Protein AF-A0A9E2NCY1-F1 (afdb_monomer_lite)

pLDDT: mean 86.8, std 9.33, range [48.56, 97.88]

Foldseek 3Di:
DQDQDDDDPPDDPVVVVVSVCCNVPVVVVCCCVPPVVPDDD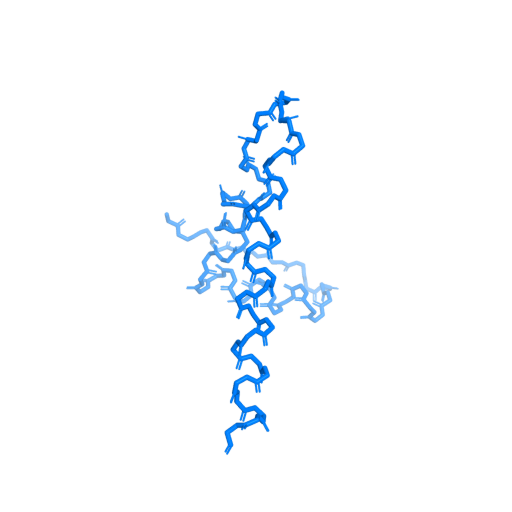PPDDPVVVVVVVVVVVVVVCVVVVVVVD

Sequence (69 aa):
MAEFKEISPNASTGEKVLNWVDNRFPLSKMYKEHLSEYYAPKNFNFFYFFGSLALLVLVIQIVTGIFLV

Radius of gyration: 18.7 Å; chains: 1; bounding box: 48×35×34 Å

Structure (mmCIF, N/CA/C/O backbone):
data_AF-A0A9E2NCY1-F1
#
_entry.id   AF-A0A9E2NCY1-F1
#
loop_
_atom_site.group_PDB
_atom_site.id
_atom_site.type_symbol
_atom_site.label_atom_id
_atom_site.label_alt_id
_atom_site.label_comp_id
_atom_site.label_asym_id
_atom_site.label_entity_id
_atom_site.label_seq_id
_atom_site.pdbx_PDB_ins_code
_atom_site.Cartn_x
_atom_site.Cartn_y
_atom_site.Cartn_z
_atom_site.occupancy
_atom_site.B_iso_or_equiv
_atom_site.auth_seq_id
_atom_site.auth_comp_id
_atom_site.auth_asym_id
_atom_site.auth_atom_id
_atom_site.pdbx_PDB_model_num
ATOM 1 N N . MET A 1 1 ? 12.524 19.264 -11.586 1.00 48.56 1 MET A N 1
ATOM 2 C CA . MET A 1 1 ? 13.529 18.745 -12.536 1.00 48.56 1 MET A CA 1
ATOM 3 C C . MET A 1 1 ? 13.932 17.371 -12.042 1.00 48.56 1 MET A C 1
ATOM 5 O O . MET A 1 1 ? 14.130 17.238 -10.840 1.00 48.56 1 MET A O 1
ATOM 9 N N . ALA A 1 2 ? 13.921 16.351 -12.901 1.00 56.16 2 ALA A N 1
ATOM 10 C CA . ALA A 1 2 ? 14.433 15.037 -12.525 1.00 56.16 2 ALA A CA 1
ATOM 11 C C . ALA A 1 2 ? 15.948 15.173 -12.325 1.00 56.16 2 ALA A C 1
ATOM 13 O O . ALA A 1 2 ? 16.654 15.599 -13.236 1.00 56.16 2 ALA A O 1
ATOM 14 N N . GLU A 1 3 ? 16.413 14.923 -11.108 1.00 64.94 3 GLU A N 1
ATOM 15 C CA . GLU A 1 3 ? 17.834 14.879 -10.789 1.00 64.94 3 GLU A CA 1
ATOM 16 C C . GLU A 1 3 ? 18.349 13.505 -11.216 1.00 64.94 3 GLU A C 1
ATOM 18 O O . GLU A 1 3 ? 17.845 12.488 -10.736 1.00 64.94 3 GLU A O 1
ATOM 23 N N . PHE A 1 4 ? 19.301 13.472 -12.150 1.00 68.56 4 PHE A N 1
ATOM 24 C CA . PHE A 1 4 ? 19.947 12.225 -12.540 1.00 68.56 4 PHE A CA 1
ATOM 25 C C . PHE A 1 4 ? 20.856 11.776 -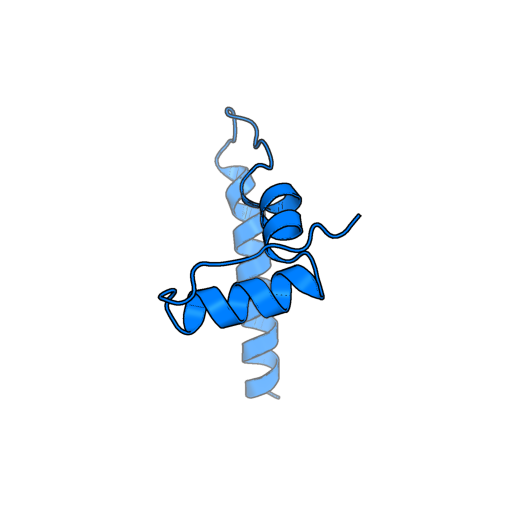11.405 1.00 68.56 4 PHE A C 1
ATOM 27 O O . PHE A 1 4 ? 21.875 12.403 -11.122 1.00 68.56 4 PHE A O 1
ATOM 34 N N . LYS A 1 5 ? 20.465 10.689 -10.749 1.00 73.62 5 LYS A N 1
ATOM 35 C CA . LYS A 1 5 ? 21.245 10.084 -9.680 1.00 73.62 5 LYS A CA 1
ATOM 36 C C . LYS A 1 5 ? 22.257 9.132 -10.309 1.00 73.62 5 LYS A C 1
ATOM 38 O O . LYS A 1 5 ? 21.901 8.220 -11.063 1.00 73.62 5 LYS A O 1
ATOM 43 N N . GLU A 1 6 ? 23.531 9.362 -10.025 1.00 78.44 6 GLU A N 1
ATOM 44 C CA . GLU A 1 6 ? 24.599 8.411 -10.316 1.00 78.44 6 GLU A CA 1
ATOM 45 C C . GLU A 1 6 ? 24.842 7.541 -9.084 1.00 78.44 6 GLU A C 1
ATOM 47 O O . GLU A 1 6 ? 24.817 8.014 -7.948 1.00 78.44 6 GLU A O 1
ATOM 52 N N . ILE A 1 7 ? 25.048 6.246 -9.304 1.00 82.19 7 ILE A N 1
ATOM 53 C CA . ILE A 1 7 ? 25.258 5.263 -8.238 1.00 82.19 7 ILE A CA 1
ATOM 54 C C . ILE A 1 7 ? 26.611 4.588 -8.407 1.00 82.19 7 ILE A C 1
ATOM 56 O O . ILE A 1 7 ? 27.137 4.483 -9.514 1.00 82.19 7 ILE A O 1
ATOM 60 N N . SER A 1 8 ? 27.159 4.095 -7.297 1.00 81.88 8 SER A N 1
ATOM 61 C CA . SER A 1 8 ? 28.448 3.406 -7.282 1.00 81.88 8 SER A CA 1
ATOM 62 C C . SER A 1 8 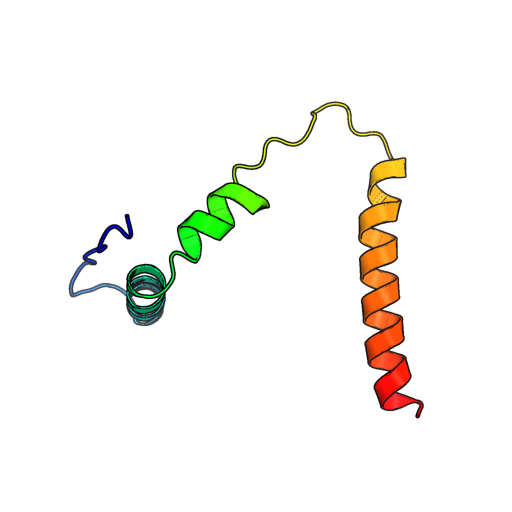? 28.489 2.234 -8.282 1.00 81.88 8 SER A C 1
ATOM 64 O O . SER A 1 8 ? 27.531 1.454 -8.351 1.00 81.88 8 SER A O 1
ATOM 66 N N . PRO A 1 9 ? 29.609 2.025 -9.001 1.00 77.81 9 PRO A N 1
ATOM 67 C CA . PRO A 1 9 ? 29.785 0.884 -9.905 1.00 77.81 9 PRO A CA 1
ATOM 68 C C . PRO A 1 9 ? 29.571 -0.478 -9.223 1.00 77.81 9 PRO A C 1
ATOM 70 O O . PRO A 1 9 ? 29.096 -1.425 -9.860 1.00 77.81 9 PRO A O 1
ATOM 73 N N . ASN A 1 10 ? 29.848 -0.555 -7.916 1.00 84.81 10 ASN A N 1
ATOM 74 C CA . ASN A 1 10 ? 29.722 -1.760 -7.090 1.00 84.81 10 ASN A CA 1
ATOM 75 C C . ASN A 1 10 ? 28.353 -1.899 -6.398 1.00 84.81 10 ASN A C 1
ATOM 77 O O . ASN A 1 10 ? 28.183 -2.795 -5.576 1.00 84.81 10 ASN A O 1
ATOM 81 N N . ALA A 1 11 ? 27.384 -1.030 -6.704 1.00 84.94 11 ALA A N 1
ATOM 82 C CA . ALA A 1 11 ? 26.037 -1.128 -6.150 1.00 84.94 11 ALA A CA 1
ATOM 83 C C . ALA A 1 11 ? 25.359 -2.451 -6.541 1.00 84.94 11 ALA A C 1
ATOM 85 O O . ALA A 1 11 ? 25.611 -3.014 -7.620 1.00 84.94 11 ALA A O 1
ATOM 86 N N . SER A 1 12 ? 24.476 -2.926 -5.665 1.00 89.50 12 SER A N 1
ATOM 87 C CA . SER A 1 12 ? 23.702 -4.141 -5.898 1.00 89.50 12 SER A CA 1
ATOM 88 C C . SER A 1 12 ? 22.788 -3.990 -7.119 1.00 89.50 12 SER A C 1
ATOM 90 O O . SER A 1 12 ? 22.406 -2.885 -7.518 1.00 89.50 12 SER A O 1
ATOM 92 N N . THR A 1 13 ? 22.396 -5.112 -7.725 1.00 87.94 13 THR A N 1
ATOM 93 C CA . THR A 1 13 ? 21.479 -5.105 -8.876 1.00 87.94 13 THR A CA 1
ATOM 94 C C . THR A 1 13 ? 20.163 -4.389 -8.551 1.00 87.94 13 THR A C 1
ATOM 96 O O . THR A 1 13 ? 19.634 -3.678 -9.401 1.00 87.94 13 THR A O 1
ATOM 99 N N . GLY A 1 14 ? 19.666 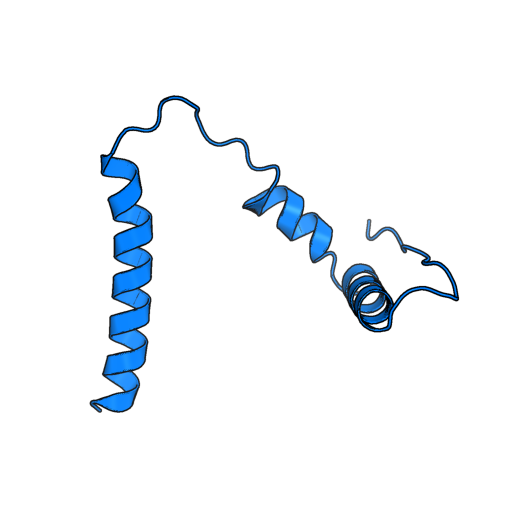-4.508 -7.313 1.00 87.62 14 GLY A N 1
ATOM 100 C CA . GLY A 1 14 ? 18.447 -3.828 -6.865 1.00 87.62 14 GLY A CA 1
ATOM 101 C C . GLY A 1 14 ? 18.581 -2.304 -6.852 1.00 87.62 14 GLY A C 1
ATOM 102 O O . GLY A 1 14 ? 17.720 -1.607 -7.383 1.00 87.62 14 GLY A O 1
ATOM 103 N N . GLU A 1 15 ? 19.690 -1.782 -6.331 1.00 86.69 15 GLU A N 1
ATOM 104 C CA . GLU A 1 15 ? 19.971 -0.338 -6.318 1.00 86.69 15 GLU A CA 1
ATOM 105 C C . GLU A 1 15 ? 20.165 0.214 -7.736 1.00 86.69 15 GLU A C 1
ATOM 107 O O . GLU A 1 15 ? 19.704 1.314 -8.045 1.00 86.69 15 GLU A O 1
ATOM 112 N N . LYS A 1 16 ? 20.774 -0.576 -8.630 1.00 87.56 16 LYS A N 1
ATOM 113 C CA . LYS A 1 16 ? 20.918 -0.237 -10.055 1.00 87.56 16 LYS A CA 1
ATOM 114 C C . LYS A 1 16 ? 19.582 -0.101 -10.769 1.00 87.56 16 LYS A C 1
ATOM 116 O O . LYS A 1 16 ? 19.385 0.862 -11.513 1.00 87.56 16 LYS A O 1
ATOM 121 N N . VAL A 1 17 ? 18.657 -1.022 -10.515 1.00 89.19 17 VAL A N 1
ATOM 122 C CA . VAL A 1 17 ? 17.301 -0.964 -11.073 1.00 89.19 17 VAL A CA 1
ATOM 123 C C . VAL A 1 17 ? 16.528 0.220 -10.496 1.00 89.19 17 VAL A C 1
ATOM 125 O O . VAL A 1 17 ? 15.948 0.984 -11.265 1.00 89.19 17 VAL A O 1
ATOM 128 N N . LEU A 1 18 ? 16.565 0.430 -9.177 1.00 87.31 18 LEU A N 1
ATOM 129 C CA . LEU A 1 18 ? 15.885 1.563 -8.542 1.00 87.31 18 LEU A CA 1
ATOM 130 C C . LEU A 1 18 ? 16.380 2.902 -9.106 1.00 87.31 18 LEU A C 1
ATOM 132 O O . LEU A 1 18 ? 15.570 3.761 -9.434 1.00 87.31 18 LEU A O 1
ATOM 136 N N . ASN A 1 19 ? 17.692 3.055 -9.293 1.00 88.06 19 ASN A N 1
ATOM 137 C CA . ASN A 1 19 ? 18.282 4.258 -9.874 1.00 88.06 19 ASN A CA 1
ATOM 138 C C . ASN A 1 19 ? 17.863 4.486 -11.335 1.00 88.06 19 ASN A C 1
ATOM 140 O O . ASN A 1 19 ? 17.546 5.602 -11.743 1.00 88.06 19 ASN A O 1
ATOM 144 N N . TRP A 1 20 ? 17.826 3.417 -12.135 1.00 87.75 20 TRP A N 1
ATOM 145 C CA . TRP A 1 20 ? 17.337 3.472 -13.515 1.00 87.75 20 TRP A CA 1
ATOM 146 C C . TRP A 1 20 ? 15.868 3.911 -13.592 1.00 87.75 20 TRP A C 1
ATOM 148 O O . TRP A 1 20 ? 15.510 4.653 -14.516 1.00 87.75 20 TRP A O 1
ATOM 158 N N . VAL A 1 21 ? 15.043 3.462 -12.635 1.00 88.69 21 VAL A N 1
ATOM 159 C CA . VAL A 1 21 ? 13.635 3.857 -12.506 1.00 88.69 21 VAL A CA 1
ATOM 160 C C . VAL A 1 21 ? 13.545 5.313 -12.073 1.00 88.69 21 VAL A C 1
ATOM 162 O O . VAL A 1 21 ? 12.919 6.085 -12.786 1.00 88.69 21 VAL A O 1
ATOM 165 N N . ASP A 1 22 ? 14.224 5.704 -10.992 1.00 87.50 22 ASP A N 1
ATOM 166 C CA . ASP A 1 22 ? 14.246 7.074 -10.457 1.00 87.50 22 ASP A CA 1
ATOM 167 C C . ASP A 1 22 ? 14.654 8.117 -11.514 1.00 87.50 22 ASP A C 1
ATOM 169 O O . ASP A 1 22 ? 14.078 9.205 -11.567 1.00 87.50 22 ASP A O 1
ATOM 173 N N . ASN A 1 23 ? 15.598 7.765 -12.393 1.00 86.88 23 ASN A N 1
ATOM 174 C CA . ASN A 1 23 ? 16.056 8.621 -13.491 1.00 86.88 23 ASN A CA 1
ATOM 175 C C . ASN A 1 23 ? 15.020 8.786 -14.624 1.00 86.88 23 ASN A C 1
ATOM 177 O O . ASN A 1 23 ? 15.122 9.727 -15.410 1.00 86.88 23 ASN A O 1
ATOM 181 N N . ARG A 1 24 ? 14.029 7.890 -14.740 1.00 85.62 24 ARG A N 1
ATOM 182 C CA . ARG A 1 24 ? 12.936 7.961 -15.739 1.00 85.62 24 ARG A CA 1
ATOM 183 C C . ARG A 1 24 ? 11.628 8.465 -15.151 1.00 85.62 24 ARG A C 1
ATOM 185 O O . ARG A 1 24 ? 10.880 9.176 -15.814 1.00 85.62 24 ARG A O 1
ATOM 192 N N . PHE A 1 25 ? 11.354 8.076 -13.918 1.00 85.38 25 PHE A N 1
ATOM 193 C CA . PHE A 1 25 ? 10.180 8.434 -13.154 1.00 85.38 25 PHE A CA 1
ATOM 194 C C . PHE A 1 25 ? 10.612 8.632 -11.700 1.00 85.38 25 PHE A C 1
ATOM 196 O O . PHE A 1 25 ? 11.186 7.706 -11.132 1.00 85.38 25 PHE A O 1
ATOM 203 N N . PRO A 1 26 ? 10.337 9.790 -11.074 1.00 85.62 26 PRO A N 1
ATOM 204 C CA . PRO A 1 26 ? 10.853 10.135 -9.748 1.00 85.62 26 PRO A CA 1
ATOM 205 C C . PRO A 1 26 ? 10.123 9.377 -8.621 1.00 85.62 26 PRO A C 1
ATOM 207 O O . PRO A 1 26 ? 9.504 9.978 -7.741 1.00 85.62 26 PRO A O 1
ATOM 210 N N . LEU A 1 27 ? 10.205 8.047 -8.637 1.00 86.44 27 LEU A N 1
ATOM 211 C CA . LEU A 1 27 ? 9.443 7.124 -7.799 1.00 86.44 27 LEU A CA 1
ATOM 212 C C . LEU A 1 27 ? 9.803 7.307 -6.323 1.00 86.44 27 LEU A C 1
ATOM 214 O O . LEU A 1 27 ? 8.918 7.518 -5.493 1.00 86.44 27 LEU A O 1
ATOM 218 N N . SER A 1 28 ? 11.097 7.344 -5.999 1.00 85.31 28 SER A N 1
ATOM 219 C CA . SER A 1 28 ? 11.554 7.538 -4.617 1.00 85.31 28 SER A CA 1
ATOM 220 C C . SER A 1 28 ? 11.198 8.919 -4.068 1.00 85.31 28 SER A C 1
ATOM 222 O O . SER A 1 28 ? 10.935 9.063 -2.877 1.00 85.31 28 SER A O 1
ATOM 224 N N . LYS A 1 29 ? 11.172 9.951 -4.922 1.00 85.12 29 LYS A N 1
ATOM 225 C CA . LYS A 1 29 ? 10.766 11.301 -4.511 1.00 85.12 29 LYS A CA 1
ATOM 226 C C . LYS A 1 29 ? 9.264 11.355 -4.235 1.00 85.12 29 LYS A C 1
ATOM 228 O O . LYS A 1 29 ? 8.870 11.842 -3.183 1.00 85.12 29 LYS A O 1
ATOM 233 N N . MET A 1 30 ? 8.442 10.810 -5.132 1.00 88.19 30 MET A N 1
ATOM 234 C CA . MET A 1 30 ? 6.994 10.747 -4.924 1.00 88.19 30 MET A CA 1
ATOM 235 C C . MET A 1 30 ? 6.637 9.945 -3.676 1.00 88.19 30 MET A C 1
ATOM 237 O O . MET A 1 30 ? 5.792 10.381 -2.897 1.00 88.19 30 MET A O 1
ATOM 241 N N . TYR A 1 31 ? 7.320 8.819 -3.457 1.00 87.06 31 TYR A N 1
ATOM 242 C CA . TYR A 1 31 ? 7.188 8.034 -2.235 1.00 87.06 31 TYR A CA 1
ATOM 243 C C . TYR A 1 31 ? 7.505 8.875 -0.994 1.00 87.06 31 TYR A C 1
ATOM 245 O O . TYR A 1 31 ? 6.737 8.871 -0.034 1.00 87.06 31 TYR A O 1
ATOM 253 N N . LYS A 1 32 ? 8.600 9.643 -1.020 1.00 84.75 32 LYS A N 1
ATOM 254 C CA . LYS A 1 32 ? 8.949 10.522 0.098 1.00 84.75 32 LYS A CA 1
ATOM 255 C C . LYS A 1 32 ? 7.883 11.570 0.374 1.00 84.75 32 LYS A C 1
ATOM 257 O O . LYS A 1 32 ? 7.421 11.672 1.503 1.00 84.75 32 LYS A O 1
ATOM 262 N N . GLU A 1 33 ? 7.454 12.286 -0.657 1.00 86.31 33 GLU A N 1
ATOM 263 C CA . GLU A 1 33 ? 6.484 13.377 -0.526 1.00 86.31 33 GLU A CA 1
ATOM 264 C C . GLU A 1 33 ? 5.098 12.900 -0.067 1.00 86.31 33 GLU A C 1
ATOM 266 O O . GLU A 1 33 ? 4.434 13.599 0.694 1.00 86.31 33 GLU A O 1
ATOM 271 N N . HIS A 1 34 ? 4.657 11.718 -0.507 1.00 84.44 34 HIS A N 1
ATOM 272 C CA . HIS A 1 34 ? 3.281 11.263 -0.276 1.00 84.44 34 HIS A CA 1
ATOM 273 C C . HIS A 1 34 ? 3.148 10.236 0.849 1.00 84.44 34 HIS A C 1
ATOM 275 O O . HIS A 1 34 ? 2.053 10.069 1.380 1.00 84.44 34 HIS A O 1
ATOM 281 N N . LEU A 1 35 ? 4.224 9.525 1.198 1.00 83.94 35 LEU A N 1
ATOM 282 C CA . LEU A 1 35 ? 4.161 8.415 2.151 1.00 83.94 35 LEU A CA 1
ATOM 283 C C . LEU A 1 35 ? 5.102 8.609 3.340 1.00 83.94 35 LEU A C 1
ATOM 285 O O . LEU A 1 35 ? 4.635 8.549 4.473 1.00 83.94 35 LEU A O 1
ATOM 289 N N . SER A 1 36 ? 6.406 8.831 3.127 1.00 81.44 36 SER A N 1
ATOM 290 C CA . SER A 1 36 ? 7.364 8.785 4.250 1.00 81.44 36 SER A CA 1
ATOM 291 C C . SER A 1 36 ? 7.556 10.106 4.990 1.00 81.44 36 SER A C 1
ATOM 293 O O . SER A 1 36 ? 7.751 10.099 6.201 1.00 81.44 36 SER A O 1
ATOM 295 N N . GLU A 1 37 ? 7.545 11.231 4.280 1.00 83.50 37 GLU A N 1
ATOM 296 C CA . GLU A 1 37 ? 7.719 12.573 4.855 1.00 83.50 37 GLU A CA 1
ATOM 297 C C . GLU A 1 37 ? 6.378 13.316 4.971 1.00 83.50 37 GLU A C 1
ATOM 299 O O . GLU A 1 37 ? 6.333 14.490 5.339 1.00 83.50 37 GLU A O 1
ATOM 304 N N . TYR A 1 38 ? 5.265 12.623 4.703 1.00 77.94 38 TYR A N 1
ATOM 305 C CA . TYR A 1 38 ? 3.933 13.165 4.918 1.00 77.94 38 TYR A CA 1
ATOM 306 C C . TYR A 1 38 ? 3.632 13.234 6.419 1.00 77.94 38 TYR A C 1
ATOM 308 O O . TYR A 1 38 ? 3.362 12.228 7.080 1.00 77.94 38 TYR A O 1
ATOM 316 N N . TYR A 1 39 ? 3.706 14.443 6.973 1.00 79.38 39 TYR A N 1
ATOM 317 C CA . TYR A 1 39 ? 3.493 14.683 8.396 1.00 79.38 39 TYR A CA 1
ATOM 318 C C . TYR A 1 39 ? 2.054 14.373 8.805 1.00 79.38 39 TYR A C 1
ATOM 320 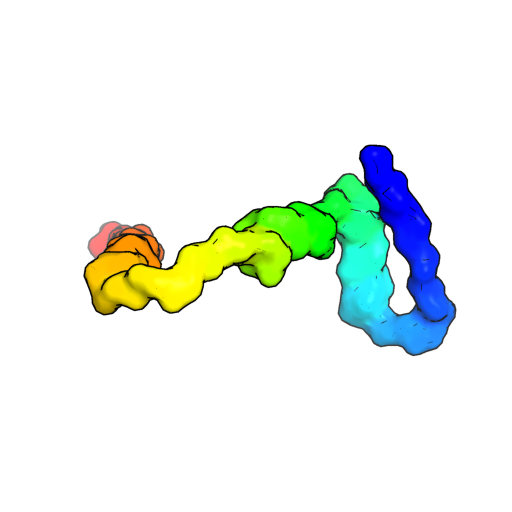O O . TYR A 1 39 ? 1.118 15.115 8.508 1.00 79.38 39 TYR A O 1
ATOM 328 N N . ALA A 1 40 ? 1.899 13.292 9.559 1.00 83.44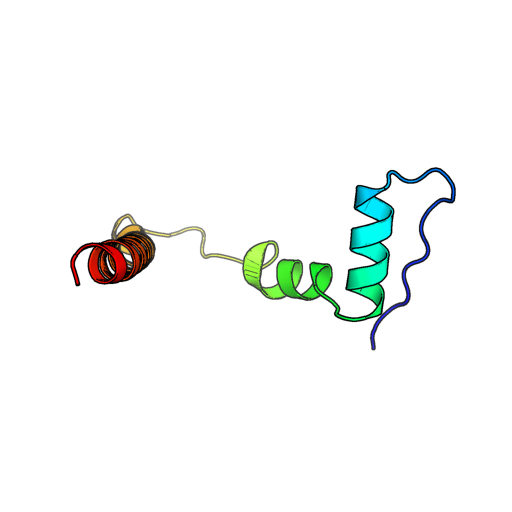 40 ALA A N 1
ATOM 329 C CA . ALA A 1 40 ? 0.626 12.890 10.121 1.00 83.44 40 ALA A CA 1
ATOM 330 C C . ALA A 1 40 ? 0.450 13.497 11.540 1.00 83.44 40 ALA A C 1
ATOM 332 O O . ALA A 1 40 ? 1.405 13.496 12.327 1.00 83.44 40 ALA A O 1
ATOM 333 N N . PRO A 1 41 ? -0.733 14.043 11.891 1.00 84.31 41 PRO A N 1
ATOM 334 C CA . PRO A 1 41 ? -1.003 14.604 13.217 1.00 84.31 41 PRO A CA 1
ATOM 335 C C . PRO A 1 41 ? -0.686 13.641 14.370 1.00 84.31 41 PRO A C 1
ATOM 337 O O . PRO A 1 41 ? -1.054 12.475 14.346 1.00 84.31 41 PRO A O 1
ATOM 340 N N . LYS A 1 42 ? -0.042 14.123 15.439 1.00 82.62 42 LYS A N 1
ATOM 341 C CA . LYS A 1 42 ? 0.328 13.268 16.588 1.00 82.62 42 LYS A CA 1
ATOM 342 C C . LYS A 1 42 ? -0.856 12.872 17.484 1.00 82.62 42 LYS A C 1
ATOM 344 O O . LYS A 1 42 ? -0.705 12.009 18.339 1.00 82.62 42 LYS A O 1
ATOM 349 N N . ASN A 1 43 ? -2.015 13.507 17.317 1.00 88.69 43 ASN A N 1
ATOM 350 C CA . ASN A 1 43 ? -3.214 13.344 18.144 1.00 88.69 43 ASN A CA 1
ATOM 351 C C . ASN A 1 43 ? -4.296 12.464 17.487 1.00 88.69 43 ASN A C 1
ATOM 353 O O . ASN A 1 43 ? -5.487 12.691 17.711 1.00 88.69 43 ASN A O 1
ATOM 357 N N . PHE A 1 44 ? -3.913 11.479 16.669 1.00 88.00 44 PHE A N 1
ATOM 358 C CA . PHE A 1 44 ? -4.878 10.537 16.103 1.00 88.00 44 PHE A CA 1
ATOM 359 C C . PHE A 1 44 ? -5.629 9.777 17.195 1.00 88.00 44 PHE A C 1
ATOM 361 O O . PHE A 1 44 ? -5.042 9.264 18.146 1.00 88.00 44 PHE A O 1
ATOM 368 N N . ASN A 1 45 ? -6.943 9.674 17.020 1.00 89.00 45 ASN A N 1
ATOM 369 C CA . ASN A 1 45 ? -7.777 8.796 17.825 1.00 89.00 45 ASN A CA 1
ATOM 370 C C . ASN A 1 45 ? -7.970 7.440 17.122 1.00 89.00 45 ASN A C 1
ATOM 372 O O . ASN A 1 45 ? -7.635 7.263 15.950 1.00 89.00 45 ASN A O 1
ATOM 376 N N . PHE A 1 46 ? -8.552 6.485 17.842 1.00 91.25 46 PHE A N 1
ATOM 377 C CA . PHE A 1 46 ? -8.794 5.134 17.338 1.00 91.25 46 PHE A CA 1
ATOM 378 C C . PHE A 1 46 ? -9.651 5.088 16.056 1.00 91.25 46 PHE A C 1
ATOM 380 O O . PHE A 1 46 ? -9.474 4.201 15.225 1.00 91.25 46 PHE A O 1
ATOM 387 N N . PHE A 1 47 ? -10.552 6.048 15.831 1.00 93.00 47 PHE A N 1
ATOM 388 C CA . PHE A 1 47 ? -11.462 5.999 14.684 1.00 93.00 47 PHE A CA 1
ATOM 389 C C . PHE A 1 47 ? -10.760 6.164 13.329 1.00 93.00 47 PHE A C 1
ATOM 391 O O . PHE A 1 47 ? -11.284 5.705 12.316 1.00 93.00 47 PHE A O 1
ATOM 398 N N . TYR A 1 48 ? -9.557 6.741 13.293 1.00 89.12 48 TYR A N 1
ATOM 399 C CA . TYR A 1 48 ? -8.786 6.872 12.053 1.00 89.12 48 TYR A CA 1
ATOM 400 C C . TYR A 1 48 ? -8.350 5.518 11.463 1.00 89.12 48 TYR A C 1
ATOM 402 O O . TYR A 1 48 ? -8.105 5.436 10.259 1.00 89.12 48 TYR A O 1
ATOM 410 N N . PHE A 1 49 ? -8.340 4.436 12.254 1.00 91.25 49 PHE A N 1
ATOM 411 C CA . PHE A 1 49 ? -8.092 3.084 11.741 1.00 91.25 49 PHE A CA 1
ATOM 412 C C . PHE A 1 49 ? -9.214 2.570 10.829 1.00 91.25 49 PHE A C 1
ATOM 414 O O . PHE A 1 49 ? -8.953 1.770 9.934 1.00 91.25 49 PHE A O 1
ATOM 421 N N . PHE A 1 50 ? -10.457 3.040 10.982 1.00 95.94 50 PHE A N 1
ATOM 422 C CA . PHE A 1 50 ? -11.557 2.571 10.131 1.00 95.94 50 PHE A CA 1
ATOM 423 C C . PHE A 1 50 ? -11.376 2.948 8.656 1.00 95.94 50 PHE A C 1
ATOM 425 O O . PHE A 1 50 ? -11.856 2.222 7.789 1.00 95.94 50 PHE A O 1
ATOM 432 N N . GLY A 1 51 ? -10.636 4.020 8.353 1.00 92.50 51 GLY A N 1
ATOM 433 C CA . GLY A 1 51 ? -10.292 4.372 6.975 1.00 92.50 51 GLY A CA 1
ATOM 434 C C . GLY A 1 51 ? -9.411 3.315 6.297 1.00 92.50 51 GLY A C 1
ATOM 435 O O . GLY A 1 51 ? -9.719 2.872 5.191 1.00 92.50 51 GLY A O 1
ATOM 436 N N . SER A 1 52 ? -8.350 2.851 6.969 1.00 93.00 52 SER A N 1
ATOM 437 C CA . SER A 1 52 ? -7.487 1.791 6.426 1.00 93.00 52 SER A CA 1
ATOM 438 C C . SER A 1 52 ? -8.186 0.430 6.409 1.00 93.00 52 SER A C 1
ATOM 440 O O . SER A 1 52 ? -8.003 -0.336 5.462 1.00 93.00 52 SER A O 1
ATOM 442 N N . LEU A 1 53 ? -9.049 0.150 7.393 1.00 96.44 53 LEU A N 1
ATOM 443 C CA . LEU A 1 53 ? -9.897 -1.046 7.389 1.00 96.44 53 LEU A CA 1
ATOM 444 C C . LEU A 1 53 ? -10.884 -1.046 6.213 1.00 96.44 53 LEU A C 1
ATOM 446 O O . LEU A 1 53 ? -11.063 -2.085 5.584 1.00 96.44 53 LEU A O 1
ATOM 450 N N . ALA A 1 54 ? -11.482 0.096 5.863 1.00 97.06 54 ALA A N 1
ATOM 451 C CA . ALA A 1 54 ? -12.360 0.201 4.697 1.00 97.06 54 ALA A CA 1
ATOM 452 C C . ALA A 1 54 ? -11.608 -0.082 3.385 1.00 97.06 54 ALA A C 1
ATOM 454 O O . ALA A 1 54 ? -12.128 -0.786 2.519 1.00 97.06 54 ALA A O 1
ATOM 455 N N . LEU A 1 55 ? -10.364 0.399 3.258 1.00 97.06 55 LEU A N 1
ATOM 456 C CA . LEU A 1 55 ? -9.506 0.090 2.110 1.00 97.06 55 LEU A CA 1
ATOM 457 C C . LEU A 1 55 ? -9.172 -1.407 2.042 1.00 97.06 55 LEU A C 1
ATOM 459 O O . LEU A 1 55 ? -9.245 -2.002 0.968 1.00 97.06 55 LEU A O 1
ATOM 463 N N . LEU A 1 56 ? -8.863 -2.035 3.179 1.00 97.12 56 LEU A N 1
ATOM 464 C CA . LEU A 1 56 ? -8.632 -3.480 3.246 1.00 97.12 56 LEU A CA 1
ATOM 465 C C . LEU A 1 56 ? -9.875 -4.270 2.814 1.00 97.12 56 LEU A C 1
ATOM 467 O O . LEU A 1 56 ? -9.771 -5.172 1.985 1.00 97.12 56 LEU A O 1
ATOM 471 N N . VAL A 1 57 ? -11.051 -3.915 3.340 1.00 97.75 57 VAL A N 1
ATOM 472 C CA . VAL A 1 57 ? -12.320 -4.552 2.962 1.00 97.75 57 VAL A CA 1
ATOM 473 C C . VAL A 1 57 ? -12.583 -4.384 1.467 1.00 97.75 57 VAL A C 1
ATOM 475 O O . VAL A 1 57 ? -12.949 -5.360 0.822 1.00 97.75 57 VAL A O 1
ATOM 478 N N . LEU A 1 58 ? -12.344 -3.200 0.894 1.00 97.75 58 LEU A N 1
ATOM 479 C CA . LEU A 1 58 ? -12.492 -2.966 -0.544 1.00 97.75 58 LEU A CA 1
ATOM 480 C C . LEU A 1 58 ? -11.615 -3.915 -1.372 1.00 97.75 58 LEU A C 1
ATOM 482 O O . LEU A 1 58 ? -12.107 -4.534 -2.314 1.00 97.75 58 LEU A O 1
ATOM 486 N N . VAL A 1 59 ? -10.337 -4.061 -1.013 1.00 97.81 59 VAL A N 1
ATOM 487 C CA . VAL A 1 59 ? -9.430 -4.993 -1.702 1.00 97.81 59 VAL A CA 1
ATOM 488 C C . VAL A 1 59 ? -9.945 -6.424 -1.589 1.00 97.81 59 VAL A C 1
ATOM 490 O O . VAL A 1 59 ? -10.000 -7.123 -2.598 1.00 97.81 59 VAL A O 1
ATOM 493 N N . ILE A 1 60 ? -10.384 -6.845 -0.398 1.00 97.81 60 ILE A N 1
ATOM 494 C CA . ILE A 1 60 ? -10.969 -8.176 -0.201 1.00 97.81 60 ILE A CA 1
ATOM 495 C C . ILE A 1 60 ? -12.181 -8.361 -1.115 1.00 97.81 60 ILE A C 1
ATOM 497 O O . ILE A 1 60 ? -12.221 -9.352 -1.831 1.00 97.81 60 ILE A O 1
ATOM 501 N N . GLN A 1 61 ? -13.116 -7.407 -1.150 1.00 97.06 61 GLN A N 1
ATOM 502 C CA . GLN A 1 61 ? -14.312 -7.479 -1.995 1.00 97.06 61 GLN A CA 1
ATOM 503 C C . GLN A 1 61 ? -13.975 -7.596 -3.484 1.00 97.06 61 GLN A C 1
ATOM 505 O O . GLN A 1 61 ? -14.593 -8.402 -4.175 1.00 97.06 61 GLN A O 1
ATOM 510 N N . ILE A 1 62 ? -12.986 -6.844 -3.979 1.00 97.56 62 ILE A N 1
ATOM 511 C CA . ILE A 1 62 ? -12.538 -6.941 -5.377 1.00 97.56 62 ILE A CA 1
ATOM 512 C C . ILE A 1 62 ? -11.957 -8.329 -5.652 1.00 97.56 62 ILE A C 1
ATOM 514 O O . ILE A 1 62 ? -12.358 -8.986 -6.610 1.00 97.56 62 ILE A O 1
ATOM 518 N N . VAL A 1 63 ? -11.037 -8.792 -4.803 1.00 97.88 63 VAL A N 1
ATOM 519 C CA . VAL A 1 63 ? -10.372 -10.090 -4.969 1.00 97.88 63 VAL A CA 1
ATOM 520 C C . VAL A 1 63 ? -11.398 -11.221 -4.920 1.00 97.88 63 VAL A C 1
ATOM 522 O O . VAL A 1 63 ? -11.467 -12.023 -5.847 1.00 97.88 63 VAL A O 1
ATOM 525 N N . THR A 1 64 ? -12.244 -11.269 -3.888 1.00 97.56 64 THR A N 1
ATOM 526 C CA . THR A 1 64 ? -13.283 -12.300 -3.772 1.00 97.56 64 THR A CA 1
ATOM 527 C C . THR A 1 64 ? -14.328 -12.181 -4.870 1.00 97.56 64 THR A C 1
ATOM 529 O O . THR A 1 64 ? -14.792 -13.201 -5.356 1.00 97.56 64 THR A O 1
ATOM 532 N N . GLY A 1 65 ? -14.675 -10.966 -5.297 1.00 97.00 65 GLY A N 1
ATOM 533 C CA . GLY A 1 65 ? -15.601 -10.745 -6.404 1.00 97.00 65 GLY A CA 1
ATOM 534 C C . GLY A 1 65 ? -15.083 -11.326 -7.718 1.00 97.00 65 GLY A C 1
ATOM 535 O O . GLY A 1 65 ? -15.854 -11.932 -8.445 1.00 97.00 65 GLY A O 1
ATOM 536 N N . ILE A 1 66 ? -13.778 -11.225 -7.995 1.00 96.38 66 ILE A N 1
ATOM 537 C CA . ILE A 1 66 ? -13.167 -11.846 -9.182 1.00 96.38 66 ILE A CA 1
ATOM 538 C C . ILE A 1 66 ? -13.228 -13.380 -9.112 1.00 96.38 66 ILE A C 1
ATOM 540 O O . ILE A 1 66 ? -13.451 -14.018 -10.134 1.00 96.38 66 ILE A O 1
ATOM 544 N N . PHE A 1 67 ? -13.014 -13.975 -7.935 1.00 95.19 67 PHE A N 1
ATOM 545 C CA . PHE A 1 67 ? -12.989 -15.436 -7.776 1.00 95.19 67 PHE A CA 1
ATOM 546 C C . PHE A 1 67 ? -14.369 -16.088 -7.631 1.00 95.19 67 PHE A C 1
ATOM 548 O O . PHE A 1 67 ? -14.487 -17.290 -7.857 1.00 95.19 67 PHE A O 1
ATOM 555 N N . LEU A 1 68 ? -15.376 -15.335 -7.184 1.00 92.12 68 LEU A N 1
ATOM 556 C CA . LEU A 1 68 ? -16.732 -15.830 -6.921 1.00 92.12 68 LEU A CA 1
ATOM 557 C C . LEU A 1 68 ? -17.743 -15.452 -8.020 1.00 92.12 68 LEU A C 1
ATOM 559 O O . LEU A 1 68 ? -18.913 -15.816 -7.895 1.00 92.12 68 LEU A O 1
ATOM 563 N N . VAL A 1 69 ? -17.306 -14.720 -9.053 1.00 70.44 69 VAL A N 1
ATOM 564 C CA . VAL A 1 69 ? -17.993 -14.607 -10.355 1.00 70.44 69 VAL A CA 1
ATOM 565 C C . VAL A 1 69 ? -17.847 -15.916 -11.119 1.00 70.44 69 VAL A C 1
ATOM 567 O O . VAL A 1 69 ? -18.877 -16.374 -11.659 1.00 70.44 69 VAL A O 1
#

Secondary structure (DSSP, 8-state):
--------TT--HHHHHHHHHHTTS-HHHHHIIIIIS----TT--GGGHHHHHHHHHHHHHHHHHHHH-